Protein AF-A0A5U3J8I3-F1 (afdb_monomer_lite)

InterPro domains:
  IPR051311 DedA domain-containing protein [PTHR42709] (10-81)

Radius of gyration: 18.48 Å; chains: 1; bounding box: 47×21×6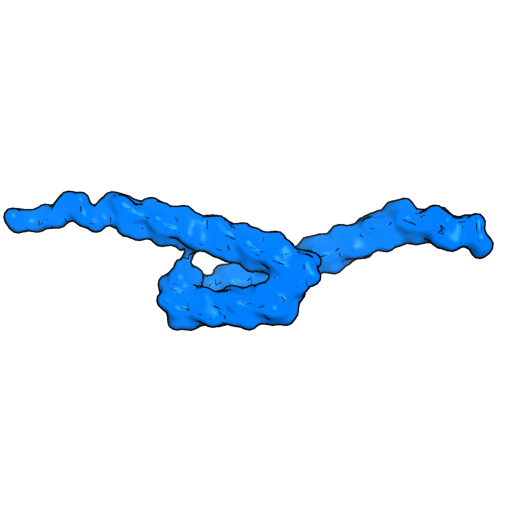2 Å

Organism: Salmonella enterica (NCBI:txid28901)

Foldseek 3Di:
DDDPPPPVVVVVLVVLAVVVLVCLLQVLLVPLPVSLVVLVVCCVVVSYPPVSSVVSSVNSPVVSVVVVVVVCVVCVVVVVPD

Structure (mmCIF, N/CA/C/O backbone):
data_AF-A0A5U3J8I3-F1
#
_entry.id   AF-A0A5U3J8I3-F1
#
loop_
_atom_site.group_PDB
_atom_site.id
_atom_site.type_symbol
_atom_site.label_atom_id
_atom_site.label_alt_id
_atom_site.label_comp_id
_atom_site.label_asym_id
_atom_site.label_entity_id
_atom_site.label_seq_id
_atom_site.pdbx_PDB_ins_code
_atom_site.Cartn_x
_atom_site.Cartn_y
_atom_site.Cartn_z
_atom_site.occupancy
_atom_site.B_iso_or_equiv
_atom_site.auth_seq_id
_atom_site.auth_comp_id
_atom_site.auth_asym_id
_atom_site.auth_atom_id
_atom_site.pdbx_PDB_model_num
ATOM 1 N N . MET A 1 1 ? -29.661 13.731 30.596 1.00 47.16 1 MET A N 1
ATOM 2 C CA . MET A 1 1 ? -28.805 12.526 30.464 1.00 47.16 1 MET A CA 1
ATOM 3 C C . MET A 1 1 ? -29.550 11.623 29.479 1.00 47.16 1 MET A C 1
ATOM 5 O O . MET A 1 1 ? -30.689 11.328 29.778 1.00 47.16 1 MET A O 1
ATOM 9 N N . LEU A 1 2 ? -29.129 11.278 28.259 1.00 46.31 2 LEU A N 1
ATOM 10 C CA . LEU A 1 2 ? -27.811 10.983 27.705 1.00 46.31 2 LEU A CA 1
ATOM 11 C C . LEU A 1 2 ? -27.820 11.094 26.155 1.00 46.31 2 LEU A C 1
ATOM 13 O O . LEU A 1 2 ? -28.759 10.651 25.507 1.00 46.31 2 LEU A O 1
ATOM 17 N N . ASN A 1 3 ? -26.696 11.583 25.619 1.00 45.94 3 ASN A N 1
ATOM 18 C CA . ASN A 1 3 ? -26.006 11.140 24.396 1.00 45.94 3 ASN A CA 1
ATOM 19 C C . ASN A 1 3 ? -26.565 11.471 22.989 1.00 45.94 3 ASN A C 1
ATOM 21 O O . ASN A 1 3 ? -26.957 10.590 22.232 1.00 45.94 3 ASN A O 1
ATOM 25 N N . ALA A 1 4 ? -26.410 12.735 22.575 1.00 51.53 4 ALA A N 1
ATOM 26 C CA . ALA A 1 4 ? -26.359 13.148 21.164 1.00 51.53 4 ALA A CA 1
ATOM 27 C C . ALA A 1 4 ? -24.922 13.092 20.570 1.00 51.53 4 ALA A C 1
ATOM 29 O O . ALA A 1 4 ? -24.580 13.877 19.692 1.00 51.53 4 ALA A O 1
ATOM 30 N N . GLY A 1 5 ? -24.047 12.204 21.070 1.00 52.62 5 GLY A N 1
ATOM 31 C CA . GLY A 1 5 ? -22.616 12.142 20.713 1.00 52.62 5 GLY A CA 1
ATOM 32 C C . GLY A 1 5 ? -22.188 10.965 19.822 1.00 52.62 5 GLY A C 1
ATOM 33 O O . GLY A 1 5 ? -20.991 10.757 19.626 1.00 52.62 5 GLY A O 1
ATOM 34 N N . GLY A 1 6 ? -23.131 10.166 19.304 1.00 54.12 6 GLY A N 1
ATOM 35 C CA . GLY A 1 6 ? -22.834 8.915 18.584 1.00 54.12 6 GLY A CA 1
ATOM 36 C C . GLY A 1 6 ? -22.652 9.026 17.063 1.00 54.12 6 GLY A C 1
ATOM 37 O O . GLY A 1 6 ? -21.897 8.241 16.497 1.00 54.12 6 GLY A O 1
ATOM 38 N N . GLY A 1 7 ? -23.295 9.996 16.399 1.00 53.75 7 GLY A N 1
ATOM 39 C CA . GLY A 1 7 ? -23.324 10.080 14.928 1.00 53.75 7 GLY A CA 1
ATOM 40 C C . GLY A 1 7 ? -21.997 10.515 14.293 1.00 53.75 7 GLY A C 1
ATOM 41 O O . GLY A 1 7 ? -21.484 9.843 13.406 1.00 53.75 7 GLY A O 1
ATOM 42 N N . LEU A 1 8 ? -21.368 11.580 14.809 1.00 57.38 8 LEU A N 1
ATOM 43 C CA . LEU A 1 8 ? -20.122 12.124 14.237 1.00 57.38 8 LEU A CA 1
ATOM 44 C C . LEU A 1 8 ? -18.918 11.170 14.334 1.00 57.38 8 LEU A C 1
ATOM 46 O O . LEU A 1 8 ? -18.011 11.216 13.504 1.00 57.38 8 LEU A O 1
ATOM 50 N N . ARG A 1 9 ? -18.875 10.317 15.366 1.00 53.09 9 ARG A N 1
ATOM 51 C CA . ARG A 1 9 ? -17.736 9.414 15.611 1.00 53.09 9 ARG A CA 1
ATOM 52 C C . ARG A 1 9 ? -17.725 8.230 14.643 1.00 53.09 9 ARG A C 1
ATOM 54 O O . ARG A 1 9 ? -16.650 7.721 14.340 1.00 53.09 9 ARG A O 1
ATOM 61 N N . MET A 1 10 ? -18.898 7.810 14.162 1.00 57.91 10 MET A N 1
ATOM 62 C CA . MET A 1 10 ? -19.040 6.728 13.185 1.00 57.91 10 MET A CA 1
ATOM 63 C C . MET A 1 10 ? -18.626 7.201 11.779 1.00 57.91 10 MET A C 1
ATOM 65 O O . MET A 1 10 ? -17.936 6.472 11.069 1.00 57.91 10 MET A O 1
ATOM 69 N N . ASP A 1 11 ? -18.930 8.459 11.439 1.00 66.56 11 ASP A N 1
ATOM 70 C CA . ASP A 1 11 ? -18.580 9.076 10.153 1.00 66.56 11 ASP A CA 1
ATOM 71 C C . ASP A 1 11 ? -17.084 9.411 10.007 1.00 66.56 11 ASP A C 1
ATOM 73 O O . ASP A 1 11 ? -16.453 9.083 9.007 1.00 66.56 11 ASP A O 1
ATOM 77 N N . ILE A 1 12 ? -16.454 10.004 11.026 1.00 63.66 12 ILE A N 1
ATOM 78 C CA . ILE A 1 12 ? -15.013 10.317 10.963 1.00 63.66 12 ILE A CA 1
ATOM 79 C C . ILE A 1 12 ? -14.175 9.038 10.891 1.00 63.66 12 ILE A C 1
ATOM 81 O O . ILE A 1 12 ? -13.194 8.977 10.153 1.00 63.66 12 ILE A O 1
ATOM 85 N N . ASN A 1 13 ? -14.566 7.998 11.632 1.00 65.19 13 ASN A N 1
ATOM 86 C CA . ASN A 1 13 ? -13.850 6.730 11.605 1.00 65.19 13 ASN A CA 1
ATOM 87 C C . ASN A 1 13 ? -13.988 6.045 10.239 1.00 65.19 13 ASN A C 1
ATOM 89 O O . ASN A 1 13 ? -12.982 5.568 9.724 1.00 65.19 13 ASN A O 1
ATOM 93 N N . THR A 1 14 ? -15.172 6.065 9.609 1.00 64.44 14 THR A N 1
ATOM 94 C CA . THR A 1 14 ? -15.329 5.533 8.244 1.00 64.44 14 THR A CA 1
ATOM 95 C C . THR A 1 14 ? -14.572 6.370 7.213 1.00 64.44 14 THR A C 1
ATO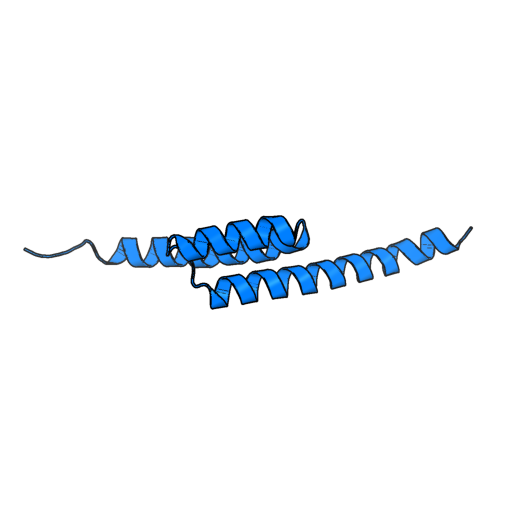M 97 O O . THR A 1 14 ? -13.926 5.792 6.349 1.00 64.44 14 THR A O 1
ATOM 100 N N . LEU A 1 15 ? -14.524 7.702 7.347 1.00 66.88 15 LEU A N 1
ATOM 101 C CA . LEU A 1 15 ? -13.755 8.572 6.448 1.00 66.88 15 LEU A CA 1
ATOM 102 C C . LEU A 1 15 ? -12.247 8.295 6.543 1.00 66.88 15 LEU A C 1
ATOM 104 O O . LEU A 1 15 ? -11.589 8.082 5.528 1.00 66.88 15 LEU A O 1
ATOM 108 N N . ILE A 1 16 ? -11.703 8.221 7.761 1.00 67.81 16 ILE A N 1
ATOM 109 C CA . ILE A 1 16 ? -10.287 7.893 8.000 1.00 67.81 16 ILE A CA 1
ATOM 110 C C . ILE A 1 16 ? -9.980 6.468 7.537 1.00 67.81 16 ILE A C 1
ATOM 112 O O . ILE A 1 16 ? -8.933 6.221 6.947 1.00 67.81 16 ILE A O 1
ATOM 116 N N . THR A 1 17 ? -10.907 5.537 7.752 1.00 68.69 17 THR A N 1
ATOM 117 C CA . THR A 1 17 ? -10.775 4.150 7.309 1.00 68.69 17 THR A CA 1
ATOM 118 C C . THR A 1 17 ? -10.742 4.073 5.778 1.00 68.69 17 THR A C 1
ATOM 120 O O . THR A 1 17 ? -9.834 3.471 5.214 1.00 68.69 17 THR A O 1
ATOM 123 N N . HIS A 1 18 ? -11.665 4.741 5.081 1.00 70.19 18 HIS A N 1
ATOM 124 C CA . HIS A 1 18 ? -11.748 4.712 3.619 1.00 70.19 18 HIS A CA 1
ATOM 125 C C . HIS A 1 18 ? -10.562 5.401 2.939 1.00 70.19 18 HIS A C 1
ATOM 127 O O . HIS A 1 18 ? -9.972 4.840 2.014 1.00 70.19 18 HIS A O 1
ATOM 133 N N . TYR A 1 19 ? -10.194 6.598 3.400 1.00 78.50 19 TYR A N 1
ATOM 134 C CA . TYR A 1 19 ? -9.075 7.346 2.825 1.00 78.50 19 TYR A CA 1
ATOM 135 C C . TYR A 1 19 ? -7.717 6.793 3.269 1.00 78.50 19 TYR A C 1
ATOM 137 O O . TYR A 1 19 ? -6.769 6.830 2.488 1.00 78.50 19 TYR A O 1
ATOM 145 N N . GLY A 1 20 ? -7.620 6.225 4.474 1.00 81.44 20 GLY A N 1
ATOM 146 C CA . GLY A 1 20 ? -6.402 5.597 4.987 1.00 81.44 20 GLY A CA 1
ATOM 147 C C . GLY A 1 20 ? -6.003 4.362 4.183 1.00 81.44 20 GLY A C 1
ATOM 148 O O . GLY A 1 20 ? -4.840 4.227 3.811 1.00 81.44 20 GLY A O 1
ATOM 149 N N . TYR A 1 21 ? -6.961 3.499 3.825 1.00 82.81 21 TYR A N 1
ATOM 150 C CA . TYR A 1 21 ? -6.668 2.372 2.933 1.00 82.81 21 TYR A CA 1
ATOM 151 C C . TYR A 1 21 ? -6.340 2.827 1.510 1.00 82.81 21 TYR A C 1
ATOM 153 O O . TYR A 1 21 ? -5.412 2.291 0.914 1.00 82.81 21 TYR A O 1
ATOM 161 N N . ALA A 1 22 ? -7.034 3.835 0.972 1.00 85.19 22 ALA A N 1
ATOM 162 C CA . ALA A 1 22 ? -6.712 4.375 -0.351 1.00 85.19 22 ALA A CA 1
ATOM 163 C C . ALA A 1 22 ? -5.290 4.966 -0.402 1.00 85.19 22 ALA A C 1
ATOM 165 O O . ALA A 1 22 ? -4.552 4.716 -1.354 1.00 85.19 22 ALA A O 1
ATOM 166 N N . ALA A 1 23 ? -4.878 5.685 0.647 1.00 87.50 23 ALA A N 1
ATOM 167 C CA . ALA A 1 23 ? -3.521 6.204 0.784 1.00 87.50 23 ALA A CA 1
ATOM 168 C C . ALA A 1 23 ? -2.476 5.081 0.880 1.00 87.50 23 ALA A C 1
ATOM 170 O O . ALA A 1 23 ? -1.402 5.211 0.305 1.00 87.50 23 ALA A O 1
ATOM 171 N N . LEU A 1 24 ? -2.791 3.963 1.545 1.00 88.75 24 LEU A N 1
ATOM 172 C CA . LEU A 1 24 ? -1.915 2.787 1.588 1.00 88.75 24 LEU A CA 1
ATOM 173 C C . LEU A 1 24 ? -1.781 2.109 0.222 1.00 88.75 24 LEU A C 1
ATOM 175 O O . LEU A 1 24 ? -0.676 1.729 -0.156 1.00 88.75 24 LEU A O 1
ATOM 179 N N . VAL A 1 25 ? -2.874 1.988 -0.535 1.00 87.50 25 VAL A N 1
ATOM 180 C CA . VAL A 1 25 ? -2.850 1.430 -1.898 1.00 87.50 25 VAL A CA 1
ATOM 181 C C . VAL A 1 25 ? -1.991 2.306 -2.809 1.00 87.50 25 VAL A C 1
ATOM 183 O O . VAL A 1 25 ? -1.030 1.822 -3.393 1.00 87.50 25 VAL A O 1
ATOM 186 N N . ILE A 1 26 ? -2.287 3.606 -2.894 1.00 88.44 26 ILE A N 1
ATOM 187 C CA . ILE A 1 26 ? -1.554 4.525 -3.779 1.00 88.44 26 ILE A CA 1
ATOM 188 C C . ILE A 1 26 ? -0.108 4.701 -3.308 1.00 88.44 26 ILE A C 1
ATOM 190 O O . ILE A 1 26 ? 0.812 4.731 -4.119 1.00 88.44 26 ILE A O 1
ATOM 194 N N . GLY A 1 27 ? 0.108 4.795 -1.997 1.00 88.81 27 GLY A N 1
ATOM 195 C CA . GLY A 1 27 ? 1.438 4.932 -1.423 1.00 88.81 27 GLY A CA 1
ATOM 196 C C . GLY A 1 27 ? 2.309 3.708 -1.696 1.00 88.81 27 GLY A C 1
ATOM 197 O O . GLY A 1 27 ? 3.456 3.871 -2.095 1.00 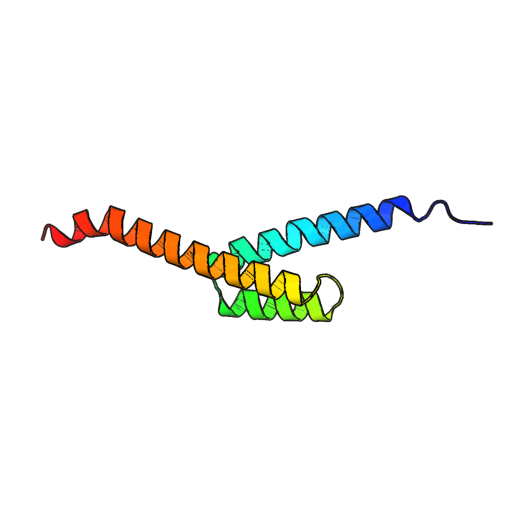88.81 27 GLY A O 1
ATOM 198 N N . SER A 1 28 ? 1.773 2.494 -1.540 1.00 90.94 28 SER A N 1
ATOM 199 C CA . SER A 1 28 ? 2.541 1.261 -1.774 1.00 90.94 28 SER A CA 1
ATOM 200 C C . SER A 1 28 ? 2.879 1.032 -3.247 1.00 90.94 28 SER A C 1
ATOM 202 O O . SER A 1 28 ? 3.864 0.358 -3.532 1.00 90.94 28 SER A O 1
ATOM 204 N N . MET A 1 29 ? 2.135 1.646 -4.177 1.00 87.31 29 MET A N 1
ATOM 205 C CA . MET A 1 29 ? 2.519 1.698 -5.592 1.00 87.31 29 MET A CA 1
ATOM 206 C C . MET A 1 29 ? 3.784 2.537 -5.838 1.00 87.31 29 MET A C 1
ATOM 208 O O . MET A 1 29 ? 4.486 2.285 -6.814 1.00 87.31 29 MET A O 1
ATOM 212 N N . ALA A 1 30 ? 4.051 3.547 -5.001 1.00 86.62 30 ALA A N 1
ATOM 213 C CA . ALA A 1 30 ? 5.239 4.396 -5.101 1.00 86.62 30 ALA A CA 1
ATOM 214 C C . ALA A 1 30 ? 6.405 3.841 -4.267 1.00 86.62 30 ALA A C 1
ATOM 216 O O . ALA A 1 30 ? 7.498 3.645 -4.789 1.00 86.62 30 ALA A O 1
ATOM 217 N N . GLU A 1 31 ? 6.159 3.557 -2.987 1.00 84.81 31 GLU A N 1
ATOM 218 C CA . GLU A 1 31 ? 7.125 2.965 -2.062 1.00 84.81 31 GLU A CA 1
ATOM 219 C C . GLU A 1 31 ? 6.460 1.875 -1.217 1.00 84.81 31 GLU A C 1
ATOM 221 O O . GLU A 1 31 ? 5.736 2.152 -0.259 1.00 84.81 31 GLU A O 1
ATOM 226 N N . GLY A 1 32 ? 6.728 0.612 -1.552 1.00 85.44 32 GLY A N 1
ATOM 227 C CA . GLY A 1 32 ? 6.147 -0.536 -0.855 1.00 85.44 32 GLY A CA 1
ATOM 228 C C . GLY A 1 32 ? 6.598 -0.645 0.605 1.00 85.44 32 GLY A C 1
ATOM 229 O O . GLY A 1 32 ? 5.761 -0.743 1.500 1.00 85.44 32 GLY A O 1
ATOM 230 N N . GLU A 1 33 ? 7.905 -0.594 0.872 1.00 89.62 33 GLU A N 1
ATOM 231 C CA . GLU A 1 33 ? 8.470 -0.837 2.211 1.00 89.62 33 GLU A CA 1
ATOM 232 C C . GLU A 1 33 ? 8.050 0.234 3.229 1.00 89.62 33 GLU A C 1
ATOM 234 O O . GLU A 1 33 ? 7.487 -0.092 4.280 1.00 89.62 33 GLU A O 1
ATOM 239 N N . THR A 1 34 ? 8.246 1.515 2.893 1.00 91.19 34 THR A N 1
ATOM 240 C CA . THR A 1 34 ? 7.904 2.660 3.752 1.00 91.19 34 THR A CA 1
ATOM 241 C C . THR A 1 34 ? 6.413 2.675 4.085 1.00 91.19 34 THR A C 1
ATOM 243 O O . THR A 1 34 ? 6.022 2.846 5.242 1.00 91.19 34 THR A O 1
ATOM 246 N N . VAL A 1 35 ? 5.557 2.446 3.085 1.00 91.06 35 VAL A N 1
ATOM 247 C CA . VAL A 1 35 ? 4.100 2.511 3.256 1.00 91.06 35 VAL A CA 1
ATOM 248 C C . VAL A 1 35 ? 3.561 1.290 3.995 1.00 91.06 35 VAL A C 1
ATOM 250 O O . VAL A 1 35 ? 2.632 1.429 4.791 1.00 91.06 35 VAL A O 1
ATOM 253 N N . THR A 1 36 ? 4.190 0.121 3.845 1.00 91.69 36 THR A N 1
ATOM 254 C CA . THR A 1 36 ? 3.901 -1.055 4.682 1.00 91.69 36 THR A CA 1
ATOM 255 C C . THR A 1 36 ? 4.176 -0.763 6.157 1.00 91.69 36 THR A C 1
ATOM 257 O O . THR A 1 36 ? 3.339 -1.052 7.014 1.00 91.69 36 THR A O 1
ATOM 260 N N . LEU A 1 37 ? 5.322 -0.143 6.459 1.00 92.56 37 LEU A N 1
ATOM 261 C CA . LEU A 1 37 ? 5.707 0.242 7.819 1.00 92.56 37 LEU A CA 1
ATOM 262 C C . LEU A 1 37 ? 4.746 1.278 8.412 1.00 92.56 37 LEU A C 1
ATOM 264 O O . LEU A 1 37 ? 4.234 1.086 9.516 1.00 92.56 37 LEU A O 1
ATOM 268 N N . LEU A 1 38 ? 4.439 2.340 7.662 1.00 90.44 38 LEU A N 1
ATOM 269 C CA . LEU A 1 38 ? 3.484 3.371 8.078 1.00 90.44 38 LEU A CA 1
ATOM 270 C C . LEU A 1 38 ? 2.076 2.797 8.286 1.00 90.44 38 LEU A C 1
ATOM 272 O O . LEU A 1 38 ? 1.413 3.129 9.270 1.00 90.44 38 LEU A O 1
ATOM 276 N N . GLY A 1 39 ? 1.635 1.890 7.413 1.00 89.44 39 GLY A N 1
ATOM 277 C CA . GLY A 1 39 ? 0.372 1.172 7.558 1.00 89.44 39 GLY A CA 1
ATOM 278 C C . GLY A 1 39 ? 0.333 0.290 8.798 1.00 89.44 39 GLY A C 1
ATOM 279 O O . GLY A 1 39 ? -0.659 0.304 9.527 1.00 89.44 39 GLY A O 1
ATOM 280 N N . GLY A 1 40 ? 1.418 -0.435 9.079 1.00 89.50 40 GLY A N 1
ATOM 281 C CA . GLY A 1 40 ? 1.563 -1.234 10.295 1.00 89.50 40 GLY A CA 1
ATOM 282 C C . GLY A 1 40 ? 1.476 -0.378 11.559 1.00 89.50 40 GLY A C 1
ATOM 283 O O . GLY A 1 40 ? 0.751 -0.727 12.490 1.00 89.50 40 GLY A O 1
ATOM 284 N N . VAL A 1 41 ? 2.130 0.788 11.564 1.00 89.69 41 VAL A N 1
ATOM 285 C CA . VAL A 1 41 ? 2.049 1.755 12.669 1.00 89.69 41 VAL A CA 1
ATOM 286 C C . VAL A 1 41 ? 0.629 2.309 12.820 1.00 89.69 41 VAL A C 1
ATOM 288 O O . VAL A 1 41 ? 0.118 2.388 13.937 1.00 89.69 41 VAL A O 1
ATOM 291 N N . ALA A 1 42 ? -0.049 2.644 11.720 1.00 86.00 42 ALA A N 1
ATOM 292 C CA . ALA A 1 42 ? -1.426 3.137 11.755 1.00 86.00 42 ALA A CA 1
ATOM 293 C C . ALA A 1 42 ? -2.425 2.065 12.234 1.00 86.00 42 ALA A C 1
ATOM 295 O O . ALA A 1 42 ? -3.354 2.369 12.987 1.00 86.00 42 ALA A O 1
ATOM 296 N N . ALA A 1 43 ? -2.208 0.799 11.867 1.00 87.44 43 ALA A N 1
ATOM 297 C CA . ALA A 1 43 ? -2.979 -0.326 12.388 1.00 87.44 43 ALA A CA 1
ATOM 298 C C . ALA A 1 43 ? -2.727 -0.550 13.886 1.00 87.44 43 ALA A C 1
ATOM 300 O O . ALA A 1 43 ? -3.667 -0.781 14.646 1.00 87.44 43 ALA A O 1
ATOM 301 N N . HIS A 1 44 ? -1.473 -0.427 14.327 1.00 85.69 44 HIS A N 1
ATOM 302 C CA . HIS A 1 44 ? -1.097 -0.558 15.733 1.00 85.69 44 HIS A CA 1
ATOM 303 C C . HIS A 1 44 ? -1.712 0.543 16.615 1.00 85.69 44 HIS A C 1
ATOM 305 O O . HIS A 1 44 ? -2.048 0.297 17.769 1.00 85.69 44 HIS A O 1
ATOM 311 N N . GLN A 1 45 ? -1.931 1.744 16.070 1.00 83.19 45 GLN A N 1
ATOM 312 C CA . GLN A 1 45 ? -2.641 2.829 16.762 1.00 83.19 45 GLN A CA 1
ATOM 313 C C . GLN A 1 45 ? -4.169 2.641 16.824 1.00 83.19 45 GLN A C 1
ATOM 315 O O . GLN A 1 45 ? -4.873 3.493 17.363 1.00 83.19 45 GLN A O 1
ATOM 320 N N . GLY A 1 46 ? -4.708 1.545 16.277 1.00 77.81 46 GLY A N 1
ATOM 321 C CA . GLY A 1 46 ? -6.147 1.265 16.274 1.00 77.81 46 GLY A CA 1
ATOM 322 C C . GLY A 1 46 ? -6.950 2.124 15.292 1.00 77.81 46 GLY A C 1
ATOM 323 O O . GLY A 1 46 ? -8.179 2.127 15.350 1.00 77.81 46 GLY A O 1
ATOM 324 N N . LEU A 1 47 ? -6.275 2.845 14.389 1.00 74.06 47 LEU A N 1
ATOM 325 C CA . LEU A 1 47 ? -6.909 3.691 13.373 1.00 74.06 47 LEU A CA 1
ATOM 326 C C . LEU A 1 47 ? -7.433 2.867 12.191 1.00 74.06 47 LEU A C 1
ATOM 328 O O . LEU A 1 47 ? -8.420 3.242 11.566 1.00 74.06 47 LEU A O 1
ATOM 332 N N . LEU A 1 48 ? -6.770 1.749 11.883 1.00 76.69 48 LEU A N 1
ATOM 333 C CA . LEU A 1 48 ? -7.068 0.871 10.752 1.00 76.69 48 LEU A CA 1
ATOM 334 C C . LEU A 1 48 ? -6.984 -0.595 11.197 1.00 76.69 48 LEU A C 1
ATOM 336 O O . LEU A 1 48 ? -6.262 -0.941 12.131 1.00 76.69 48 LEU A O 1
ATOM 340 N N . LYS A 1 49 ? -7.704 -1.493 10.522 1.00 81.12 49 LYS A N 1
ATOM 341 C CA . LYS A 1 49 ? -7.623 -2.928 10.818 1.00 81.12 49 LYS A CA 1
ATOM 342 C C . LYS A 1 49 ? -6.407 -3.524 10.123 1.00 81.12 49 LYS A C 1
ATOM 344 O O . LYS A 1 49 ? -6.321 -3.488 8.899 1.00 81.12 49 LYS A O 1
ATOM 349 N N . PHE A 1 50 ? -5.531 -4.157 10.897 1.00 83.19 50 PHE A N 1
ATOM 350 C CA . PHE A 1 50 ? -4.328 -4.836 10.406 1.00 83.19 50 PHE A CA 1
ATOM 351 C C . PHE A 1 50 ? -4.535 -5.708 9.146 1.00 83.19 50 PHE A C 1
ATOM 353 O O . PHE A 1 50 ? -3.800 -5.508 8.180 1.00 83.19 50 PHE A O 1
ATOM 360 N N . PRO A 1 51 ? -5.546 -6.603 9.063 1.00 85.56 51 PRO A N 1
ATOM 361 C CA . PRO A 1 51 ? -5.750 -7.410 7.855 1.00 85.56 51 PRO A CA 1
ATOM 362 C C . PRO A 1 51 ? -6.146 -6.580 6.624 1.00 85.56 51 PRO A C 1
ATOM 364 O O . PRO A 1 51 ? -5.758 -6.919 5.511 1.00 85.56 51 PRO A O 1
ATOM 367 N N . LEU A 1 52 ? -6.885 -5.480 6.808 1.00 83.69 52 LEU A N 1
ATOM 368 C CA . LEU A 1 52 ? -7.256 -4.581 5.712 1.00 83.69 52 LEU A CA 1
ATOM 369 C C . LEU A 1 52 ? -6.067 -3.733 5.252 1.00 83.69 52 LEU A C 1
ATOM 371 O O . LEU A 1 52 ? -5.913 -3.524 4.056 1.00 83.69 52 LEU A O 1
ATOM 375 N N . VAL A 1 53 ? -5.202 -3.299 6.173 1.00 88.69 53 VAL A N 1
ATOM 376 C CA . VAL A 1 53 ? -3.933 -2.634 5.834 1.00 88.69 53 VAL A CA 1
ATOM 377 C C . VAL A 1 53 ? -3.047 -3.564 5.012 1.00 88.69 53 VAL A C 1
ATOM 379 O O . VAL A 1 53 ? -2.568 -3.165 3.955 1.00 88.69 53 VAL A O 1
ATOM 382 N N . ALA A 1 54 ? -2.872 -4.809 5.462 1.00 89.06 54 ALA A N 1
ATOM 383 C CA . ALA A 1 54 ? -2.079 -5.801 4.745 1.00 89.06 54 ALA A CA 1
ATOM 384 C C . ALA A 1 54 ? -2.640 -6.068 3.339 1.00 89.06 54 ALA A C 1
ATOM 386 O O . ALA A 1 54 ? -1.886 -6.070 2.369 1.00 89.06 54 ALA A O 1
ATOM 387 N N . ALA A 1 55 ? -3.963 -6.222 3.211 1.00 90.44 55 ALA A N 1
ATOM 388 C CA . ALA A 1 55 ? -4.614 -6.388 1.915 1.00 90.44 55 ALA A CA 1
ATOM 389 C C . ALA A 1 55 ? -4.446 -5.153 1.011 1.00 90.44 55 ALA A C 1
ATOM 391 O O . ALA A 1 55 ? -4.130 -5.302 -0.165 1.00 90.44 55 ALA A O 1
ATOM 392 N N . ALA A 1 56 ? -4.612 -3.940 1.549 1.00 89.81 56 ALA A N 1
ATOM 393 C CA . ALA A 1 56 ? -4.462 -2.688 0.807 1.00 89.81 56 ALA A CA 1
ATOM 394 C C . ALA A 1 56 ? -3.041 -2.512 0.252 1.00 89.81 56 ALA A C 1
ATOM 396 O O . ALA A 1 56 ? -2.868 -2.215 -0.926 1.00 89.81 56 ALA A O 1
ATOM 397 N N . VAL A 1 57 ? -2.026 -2.744 1.084 1.00 91.25 57 VAL A N 1
ATOM 398 C CA . VAL A 1 57 ? -0.616 -2.659 0.686 1.00 91.25 57 VAL A CA 1
ATOM 399 C C . VAL A 1 57 ? -0.255 -3.744 -0.332 1.00 91.25 57 VAL A C 1
ATOM 401 O O . VAL A 1 57 ? 0.406 -3.455 -1.324 1.00 91.25 57 VAL A O 1
ATOM 404 N N . ALA A 1 58 ? -0.721 -4.983 -0.137 1.00 91.31 58 ALA A N 1
ATOM 405 C CA . ALA A 1 58 ? -0.480 -6.070 -1.087 1.00 91.31 58 ALA A CA 1
ATOM 406 C C . ALA A 1 58 ? -1.105 -5.781 -2.463 1.00 91.31 58 ALA A C 1
ATOM 408 O O . ALA A 1 58 ? -0.470 -5.998 -3.496 1.00 91.31 58 ALA A O 1
ATOM 409 N N . LEU A 1 59 ? -2.335 -5.256 -2.478 1.00 91.19 59 LEU A N 1
ATOM 410 C CA . LEU A 1 59 ? -3.013 -4.845 -3.706 1.00 91.19 59 LEU A CA 1
ATOM 411 C C . LEU A 1 59 ? -2.296 -3.675 -4.382 1.00 91.19 59 LEU A C 1
ATOM 413 O O . LEU A 1 59 ? -2.090 -3.720 -5.591 1.00 91.19 59 LEU A O 1
ATOM 417 N N . GLY A 1 60 ? -1.888 -2.656 -3.623 1.00 90.25 60 GLY A N 1
ATOM 418 C CA . GLY A 1 60 ? -1.147 -1.523 -4.172 1.00 90.25 60 GLY A CA 1
ATOM 419 C C . GLY A 1 60 ? 0.195 -1.939 -4.775 1.00 90.25 60 GLY A C 1
ATOM 420 O O . GLY A 1 60 ? 0.489 -1.549 -5.901 1.00 90.25 60 GLY A O 1
ATOM 421 N N . GLY A 1 61 ? 0.946 -2.828 -4.118 1.00 89.88 61 GLY A N 1
ATOM 422 C CA . GLY A 1 61 ? 2.169 -3.411 -4.681 1.00 89.88 61 GLY A CA 1
ATOM 423 C C . GLY A 1 61 ? 1.921 -4.161 -5.996 1.00 89.88 61 GLY A C 1
ATOM 424 O O . GLY A 1 61 ? 2.559 -3.863 -7.003 1.00 89.88 61 GLY A O 1
ATOM 425 N N . MET A 1 62 ? 0.924 -5.059 -6.035 1.00 90.50 62 MET A N 1
ATOM 426 C CA . MET A 1 62 ? 0.554 -5.773 -7.269 1.00 90.50 62 MET A CA 1
ATOM 427 C C . MET A 1 62 ? 0.157 -4.824 -8.407 1.00 90.50 62 MET A C 1
ATOM 429 O O . MET A 1 62 ? 0.542 -5.040 -9.557 1.00 90.50 62 MET A O 1
ATOM 433 N N . MET A 1 63 ? -0.619 -3.777 -8.110 1.00 91.44 63 MET A N 1
ATOM 434 C CA . MET A 1 63 ? -1.014 -2.787 -9.113 1.00 91.44 63 MET A CA 1
ATOM 435 C C . MET A 1 63 ? 0.174 -1.943 -9.585 1.00 91.44 63 MET A C 1
ATOM 437 O O . MET A 1 63 ? 0.266 -1.642 -10.776 1.00 91.44 63 MET A O 1
ATOM 441 N N . GLY A 1 64 ? 1.091 -1.592 -8.680 1.00 88.88 64 GLY A N 1
ATOM 442 C CA . GLY A 1 64 ? 2.341 -0.904 -8.998 1.00 88.88 64 GLY A CA 1
ATOM 443 C C . GLY A 1 64 ? 3.196 -1.710 -9.973 1.00 88.88 64 GLY A C 1
ATOM 444 O O . GLY A 1 64 ? 3.572 -1.196 -11.026 1.00 88.88 64 GLY A O 1
ATOM 445 N N . ASP A 1 65 ? 3.399 -2.998 -9.693 1.00 87.44 65 ASP A N 1
ATOM 446 C CA . ASP A 1 65 ? 4.140 -3.910 -10.572 1.00 87.44 65 ASP A CA 1
ATOM 447 C C . ASP A 1 65 ? 3.476 -4.057 -11.945 1.00 87.44 65 ASP A C 1
ATOM 449 O O . ASP A 1 65 ? 4.146 -4.015 -12.981 1.00 87.44 65 ASP A O 1
ATOM 453 N N . GLN A 1 66 ? 2.145 -4.176 -11.987 1.00 90.69 66 GLN A N 1
ATOM 454 C CA . GLN A 1 66 ? 1.407 -4.223 -13.250 1.00 90.69 66 GLN A CA 1
ATOM 455 C C . GLN A 1 66 ? 1.557 -2.930 -14.058 1.00 90.69 66 GLN A C 1
ATOM 457 O O . GLN A 1 66 ? 1.738 -2.989 -15.276 1.00 90.69 66 GLN A O 1
ATOM 462 N N . LEU A 1 67 ? 1.510 -1.764 -13.408 1.00 87.81 67 LEU A N 1
ATOM 463 C CA . LEU A 1 67 ? 1.697 -0.470 -14.066 1.00 87.81 67 LEU A CA 1
ATOM 464 C C . LEU A 1 67 ? 3.126 -0.283 -14.570 1.00 87.81 67 LEU A C 1
ATOM 466 O O . LEU A 1 67 ? 3.306 0.173 -15.698 1.00 87.81 67 LEU A O 1
ATOM 470 N N . LEU A 1 68 ? 4.128 -0.678 -13.783 1.00 86.56 68 LEU A N 1
ATOM 471 C CA . LEU A 1 68 ? 5.534 -0.676 -14.188 1.00 86.56 68 LEU A CA 1
ATOM 472 C C . LEU A 1 68 ? 5.765 -1.606 -15.382 1.00 86.56 68 LEU A C 1
ATOM 474 O O . LEU A 1 68 ? 6.435 -1.214 -16.338 1.00 86.56 68 LEU A O 1
ATOM 478 N N . TYR A 1 69 ? 5.151 -2.792 -15.387 1.00 87.88 69 TYR A N 1
ATOM 479 C CA . TYR A 1 69 ? 5.179 -3.700 -16.533 1.00 87.88 69 TYR A CA 1
ATOM 480 C C . TYR A 1 69 ? 4.530 -3.074 -17.774 1.00 87.88 69 TYR A C 1
ATOM 482 O O . TYR A 1 69 ? 5.091 -3.143 -18.869 1.00 87.88 69 TYR A O 1
ATOM 490 N N . LEU A 1 70 ? 3.367 -2.431 -17.626 1.00 86.88 70 LEU A N 1
ATOM 491 C CA .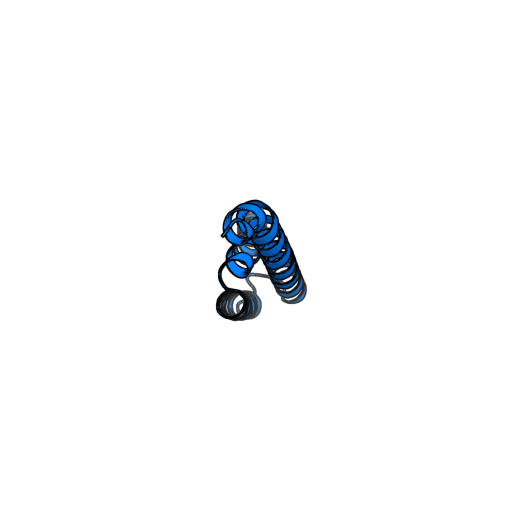 LEU A 1 70 ? 2.665 -1.792 -18.741 1.00 86.88 70 LEU A CA 1
ATOM 492 C C . LEU A 1 70 ? 3.450 -0.600 -19.303 1.00 86.88 70 LEU A C 1
ATOM 494 O O . LEU A 1 70 ? 3.564 -0.4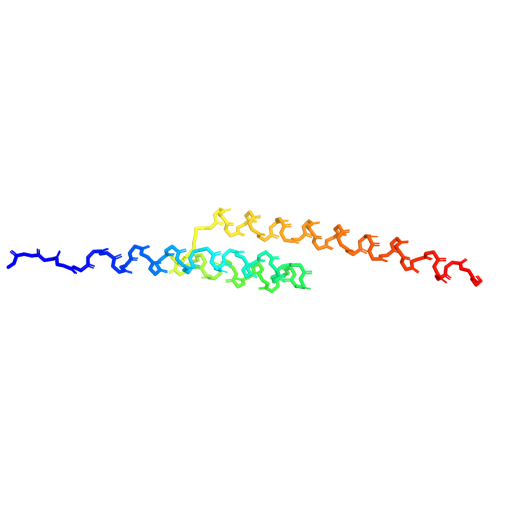59 -20.521 1.00 86.88 70 LEU A O 1
ATOM 498 N N . LEU A 1 71 ? 4.028 0.227 -18.427 1.00 86.25 71 LEU A N 1
ATOM 499 C CA . LEU A 1 71 ? 4.927 1.325 -18.786 1.00 86.25 71 LEU A CA 1
ATOM 500 C C . LEU A 1 71 ? 6.164 0.788 -19.507 1.00 86.25 71 LEU A C 1
ATOM 502 O O . LEU A 1 71 ? 6.482 1.238 -20.607 1.00 86.25 71 LEU A O 1
ATOM 506 N N . GLY A 1 72 ? 6.812 -0.233 -18.951 1.00 86.00 72 GLY A N 1
ATOM 507 C CA . GLY A 1 72 ? 7.943 -0.910 -19.577 1.00 86.00 72 GLY A CA 1
ATOM 508 C C . GLY A 1 72 ? 7.591 -1.500 -20.941 1.00 86.00 72 GLY A C 1
ATOM 509 O O . GLY A 1 72 ? 8.368 -1.376 -21.880 1.00 86.00 72 GLY A O 1
ATOM 510 N N . ARG A 1 73 ? 6.393 -2.067 -21.112 1.00 83.88 73 ARG A N 1
ATOM 511 C CA . ARG A 1 73 ? 5.923 -2.599 -22.399 1.00 83.88 73 ARG A CA 1
ATOM 512 C C . ARG A 1 73 ? 5.619 -1.493 -23.412 1.00 83.88 73 ARG A C 1
ATOM 514 O O . ARG A 1 73 ? 5.993 -1.618 -24.576 1.00 83.88 73 ARG A O 1
ATOM 521 N N . CYS A 1 74 ? 4.955 -0.418 -22.989 1.00 82.31 74 CYS A N 1
ATOM 522 C CA . CYS A 1 74 ? 4.565 0.687 -23.864 1.00 82.31 74 CYS A CA 1
ATOM 523 C C . CYS A 1 74 ? 5.778 1.511 -24.326 1.00 82.31 74 CYS A C 1
ATOM 525 O O . CYS A 1 74 ? 5.859 1.906 -25.490 1.00 82.31 74 CYS A O 1
ATOM 527 N N . TYR A 1 75 ? 6.744 1.747 -23.435 1.00 77.00 75 TYR A N 1
ATOM 528 C CA . TYR A 1 75 ? 7.947 2.530 -23.727 1.00 77.00 75 TYR A CA 1
ATOM 529 C C . TYR A 1 75 ? 9.142 1.665 -24.163 1.00 77.00 75 TYR A C 1
ATOM 531 O O . TYR A 1 75 ? 10.017 2.146 -24.883 1.00 77.00 75 TYR A O 1
ATOM 539 N N . GLY A 1 76 ? 9.166 0.374 -23.824 1.00 65.69 76 GLY A N 1
ATOM 540 C CA . GLY A 1 76 ? 10.229 -0.566 -24.198 1.00 65.69 76 GLY A CA 1
ATOM 541 C C . GLY A 1 76 ? 10.321 -0.819 -25.701 1.00 65.69 76 GLY A C 1
ATOM 542 O O . GLY A 1 76 ? 11.422 -0.928 -26.236 1.00 65.69 76 GLY A O 1
ATOM 543 N N . GLY A 1 77 ? 9.193 -0.778 -26.422 1.00 63.28 77 GLY A N 1
ATOM 544 C CA . GLY A 1 77 ? 9.194 -0.817 -27.891 1.00 63.28 77 GLY A CA 1
ATOM 545 C C . GLY A 1 77 ? 9.928 0.367 -28.540 1.00 63.28 77 GLY A C 1
ATOM 546 O O . GLY A 1 77 ? 10.423 0.250 -29.659 1.00 63.28 77 GLY A O 1
ATOM 547 N N . LYS A 1 78 ? 10.049 1.501 -27.834 1.00 58.19 78 LYS A N 1
ATOM 548 C CA . LYS A 1 78 ? 10.833 2.669 -28.269 1.00 58.19 78 LYS A CA 1
ATOM 549 C C . LYS A 1 78 ? 12.328 2.526 -27.961 1.00 58.19 78 LYS A C 1
ATOM 551 O O . LYS A 1 78 ? 13.134 3.072 -28.707 1.00 58.19 78 LYS A O 1
ATOM 556 N N . ILE A 1 79 ? 12.691 1.801 -26.899 1.00 58.38 79 ILE A N 1
ATOM 557 C CA . ILE A 1 79 ? 14.088 1.575 -26.487 1.00 58.38 79 ILE A CA 1
ATOM 558 C C . ILE A 1 79 ? 14.762 0.499 -27.346 1.00 58.38 79 ILE A C 1
ATOM 560 O O . ILE A 1 79 ? 15.922 0.660 -27.706 1.00 58.38 79 ILE A O 1
ATOM 564 N N . LEU A 1 80 ? 14.035 -0.547 -27.754 1.00 58.22 80 LEU A N 1
ATOM 565 C CA . LEU A 1 80 ? 14.589 -1.645 -28.561 1.00 58.22 80 LEU A CA 1
ATOM 566 C C . LEU A 1 80 ? 14.768 -1.302 -30.055 1.00 58.22 80 LEU A C 1
ATOM 568 O O . LEU A 1 80 ? 15.124 -2.159 -30.855 1.00 58.22 80 LEU A O 1
ATOM 572 N N . ARG A 1 81 ? 14.502 -0.052 -30.457 1.00 54.22 81 ARG A N 1
ATOM 573 C CA . ARG A 1 81 ? 14.671 0.426 -31.840 1.00 54.22 81 ARG A CA 1
ATOM 574 C C . ARG A 1 81 ? 16.031 1.104 -32.069 1.00 54.22 81 ARG A C 1
ATOM 576 O O . ARG A 1 81 ? 16.129 2.000 -32.908 1.00 54.22 81 ARG A O 1
ATOM 583 N N . ARG A 1 82 ? 17.048 0.710 -31.299 1.00 49.56 82 ARG A N 1
ATOM 584 C CA . ARG A 1 82 ? 18.445 1.132 -31.438 1.00 49.56 82 ARG A CA 1
ATOM 585 C C . ARG A 1 82 ? 19.317 -0.069 -31.754 1.00 49.56 82 ARG A C 1
ATOM 587 O O . ARG 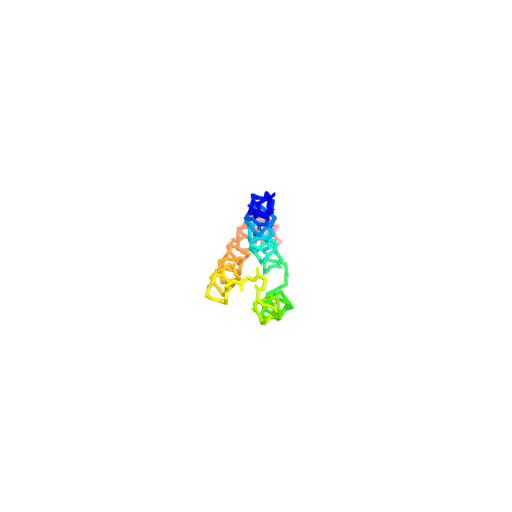A 1 82 ? 19.222 -1.055 -30.996 1.00 49.56 82 ARG A O 1
#

Secondary structure (DSSP, 8-state):
---S-SHHHHHHHHHHHHHHHHHHHHHHHH-HHHHHHHHHHHHHTTSS-HHHHHHHHHHHHHHHHHHHHHHHHHHHHHHS--

Sequence (82 aa):
MLNAGGGLRMDINTLITHYGYAALVIGSMAEGETVTLLGGVAAHQGLLKFPLVAAAVALGGMMGDQLLYLLGRCYGGKILRR

pLDDT: mean 78.17, std 14.12, range [45.94, 92.56]